Protein AF-A0A0C3D9N9-F1 (afdb_monomer)

Structure (mmCIF, N/CA/C/O backbone):
data_AF-A0A0C3D9N9-F1
#
_entry.id   AF-A0A0C3D9N9-F1
#
loop_
_atom_site.group_PDB
_atom_site.id
_atom_site.type_symbol
_atom_site.label_atom_id
_atom_site.label_alt_id
_atom_site.label_comp_id
_atom_site.label_asym_id
_atom_site.label_entity_id
_atom_site.label_seq_id
_atom_site.pdbx_PDB_ins_code
_atom_site.Cartn_x
_atom_site.Cartn_y
_atom_site.Cartn_z
_atom_site.occupancy
_atom_site.B_iso_or_equiv
_atom_site.auth_seq_id
_atom_site.auth_comp_id
_atom_site.auth_asym_id
_atom_site.auth_atom_id
_atom_site.pdbx_PDB_model_num
ATOM 1 N N . MET A 1 1 ? -5.464 12.592 7.249 1.00 86.88 1 MET A N 1
ATOM 2 C CA . MET A 1 1 ? -6.169 11.288 7.186 1.00 86.88 1 MET A CA 1
ATOM 3 C C . MET A 1 1 ? -7.001 11.043 8.445 1.00 86.88 1 MET A C 1
ATOM 5 O O . MET A 1 1 ? -8.216 10.942 8.330 1.00 86.88 1 MET A O 1
ATOM 9 N N . THR A 1 2 ? -6.398 11.026 9.637 1.00 89.62 2 THR A N 1
ATOM 10 C CA . THR A 1 2 ? -7.055 10.625 10.900 1.00 89.62 2 THR A CA 1
ATOM 11 C C . THR A 1 2 ? -8.221 11.537 11.304 1.00 89.62 2 THR A C 1
ATOM 13 O O . THR A 1 2 ? -9.228 11.075 11.834 1.00 89.62 2 THR A O 1
ATOM 16 N N . GLU A 1 3 ? -8.160 12.822 10.942 1.00 90.62 3 GLU A N 1
ATOM 17 C CA . GLU A 1 3 ? -9.276 13.766 11.096 1.00 90.62 3 GLU A CA 1
ATOM 18 C C . GLU A 1 3 ? -10.514 13.356 10.273 1.00 90.62 3 GLU A C 1
ATOM 20 O O . GLU A 1 3 ? -11.646 13.427 10.749 1.00 90.62 3 GLU A O 1
ATOM 25 N N . ALA A 1 4 ? -10.314 12.869 9.043 1.00 92.56 4 ALA A N 1
ATOM 26 C CA . ALA A 1 4 ? -11.409 12.384 8.205 1.00 92.56 4 ALA A CA 1
ATOM 27 C C . ALA A 1 4 ? -12.050 11.125 8.804 1.00 92.56 4 ALA A C 1
ATOM 29 O O . ALA A 1 4 ? -13.266 10.957 8.706 1.00 92.56 4 ALA A O 1
ATOM 30 N N . PHE A 1 5 ? -11.256 10.278 9.469 1.00 92.88 5 PHE A N 1
ATOM 31 C CA . PHE A 1 5 ? -11.770 9.110 10.181 1.00 92.88 5 PHE A CA 1
ATOM 32 C C . PHE A 1 5 ? -12.644 9.523 11.364 1.00 92.88 5 PHE A C 1
ATOM 34 O O . PHE A 1 5 ? -13.745 8.998 11.516 1.00 92.88 5 PHE A O 1
ATOM 41 N N . GLY A 1 6 ? -12.210 10.523 12.138 1.00 92.25 6 GLY A N 1
ATOM 42 C CA . GLY A 1 6 ? -13.018 11.118 13.203 1.00 92.25 6 GLY A CA 1
ATOM 43 C C . GLY A 1 6 ? -14.348 11.678 12.688 1.00 92.25 6 GLY A C 1
ATOM 44 O O . GLY A 1 6 ? -15.401 11.360 13.237 1.00 92.25 6 GLY A O 1
ATOM 45 N N . LYS A 1 7 ? -14.329 12.430 11.578 1.00 94.81 7 LYS A N 1
ATOM 46 C CA . LYS A 1 7 ? -15.549 12.989 10.960 1.00 94.81 7 LYS A CA 1
ATOM 47 C C . LYS A 1 7 ? -16.525 11.913 10.474 1.00 94.81 7 LYS A C 1
ATOM 49 O O . LYS A 1 7 ? -17.733 12.091 10.579 1.00 94.81 7 LYS A O 1
ATOM 54 N N . ARG A 1 8 ? -16.013 10.816 9.910 1.00 94.44 8 ARG A N 1
ATOM 55 C CA . ARG A 1 8 ? -16.827 9.746 9.303 1.00 94.44 8 ARG A CA 1
ATOM 56 C C . ARG A 1 8 ? -17.320 8.716 10.320 1.00 94.44 8 ARG A C 1
ATOM 58 O O . ARG A 1 8 ? -18.463 8.281 10.222 1.00 94.44 8 ARG A O 1
ATOM 65 N N . TRP A 1 9 ? -16.472 8.316 11.267 1.00 94.38 9 TRP A N 1
ATOM 66 C CA . TRP A 1 9 ? -16.706 7.172 12.157 1.00 94.38 9 TRP A CA 1
ATOM 67 C C . TRP A 1 9 ? -16.591 7.503 13.645 1.00 94.38 9 TRP A C 1
ATOM 69 O O . TRP A 1 9 ? -16.675 6.590 14.460 1.00 94.38 9 TRP A O 1
ATOM 79 N N . GLY A 1 10 ? -16.457 8.774 14.035 1.00 91.88 10 GLY A N 1
ATOM 80 C CA . GLY A 1 10 ? -16.343 9.168 15.445 1.00 91.88 10 GLY A CA 1
ATOM 81 C C . GLY A 1 10 ? -17.498 8.689 16.335 1.00 91.88 10 GLY A C 1
ATOM 82 O O . GLY A 1 10 ? -17.289 8.426 17.512 1.00 91.88 10 GLY A O 1
ATOM 83 N N . ASN A 1 11 ? -18.692 8.497 15.761 1.00 93.94 11 ASN A N 1
ATOM 84 C CA . ASN A 1 11 ? -19.871 7.985 16.471 1.00 93.94 11 ASN A CA 1
ATOM 85 C C . ASN A 1 11 ? -19.983 6.447 16.46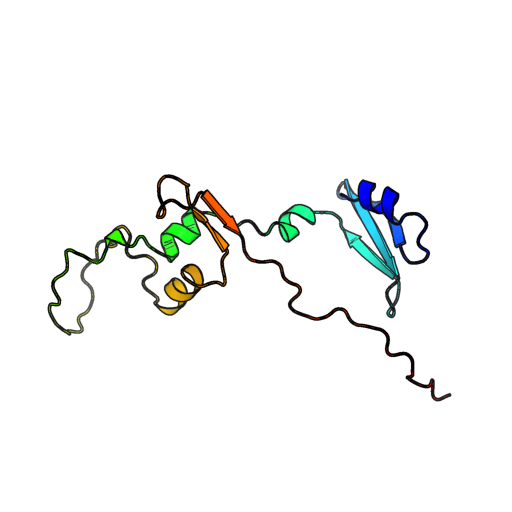2 1.00 93.94 11 ASN A C 1
ATOM 87 O O . ASN A 1 11 ? -20.939 5.895 17.007 1.00 93.94 11 ASN A O 1
ATOM 91 N N . HIS A 1 12 ? -19.062 5.733 15.811 1.00 95.12 12 HIS A N 1
ATOM 92 C CA . HIS A 1 12 ? -19.136 4.282 15.688 1.00 95.12 12 HIS A CA 1
ATOM 93 C C . HIS A 1 12 ? -18.589 3.603 16.950 1.00 95.12 12 HIS A C 1
ATOM 95 O O . HIS A 1 12 ? -17.449 3.825 17.339 1.00 95.12 12 HIS A O 1
ATOM 101 N N . SER A 1 13 ? -19.364 2.700 17.559 1.00 92.94 13 SER A N 1
ATOM 102 C CA . SER A 1 13 ? -19.010 2.034 18.830 1.00 92.94 13 SER A CA 1
ATOM 103 C C . SER A 1 13 ? -17.696 1.245 18.796 1.00 92.94 13 SER A C 1
ATOM 105 O O . SER A 1 13 ? -17.087 0.988 19.834 1.00 92.94 13 SER A O 1
ATOM 107 N N . SER A 1 14 ? -17.262 0.841 17.601 1.00 92.56 14 SER A N 1
ATOM 108 C CA . SER A 1 14 ? -16.026 0.078 17.394 1.00 92.56 14 SER A CA 1
ATOM 109 C C . SER A 1 14 ? -14.838 0.937 16.963 1.00 92.56 14 SER A C 1
ATOM 111 O O . SER A 1 14 ? -13.790 0.375 16.669 1.00 92.56 14 SER A O 1
ATOM 113 N N . PHE A 1 15 ? -14.987 2.260 16.881 1.00 95.12 15 PHE A N 1
ATOM 114 C CA . PHE A 1 15 ? -13.918 3.172 16.485 1.00 95.12 15 PHE A CA 1
ATOM 115 C C . PHE A 1 15 ? -13.701 4.230 17.562 1.00 95.12 15 PHE A C 1
ATOM 117 O O . PHE A 1 15 ? -14.655 4.805 18.084 1.00 95.12 15 PHE A O 1
ATOM 124 N N . LYS A 1 16 ? -12.439 4.510 17.883 1.00 94.56 16 LYS A N 1
ATOM 125 C CA . LYS A 1 16 ? -12.061 5.626 18.750 1.00 94.56 16 LYS A CA 1
ATOM 126 C C . LYS A 1 16 ? -10.835 6.317 18.179 1.00 94.56 16 LYS A C 1
ATOM 128 O O . LYS A 1 16 ? -9.862 5.656 17.827 1.00 94.56 16 LYS A O 1
ATOM 133 N N . LEU A 1 17 ? -10.865 7.643 18.117 1.00 93.00 17 LEU A N 1
ATOM 134 C CA . LEU A 1 17 ? -9.676 8.423 17.798 1.00 93.00 17 LEU A CA 1
ATOM 135 C C . LEU A 1 17 ? -8.800 8.515 19.055 1.00 93.00 17 LEU A C 1
ATOM 137 O O . LEU A 1 17 ? -9.301 8.847 20.129 1.00 93.00 17 LEU A O 1
ATOM 141 N N . GLY A 1 18 ? -7.528 8.151 18.930 1.00 87.25 18 GLY A N 1
ATOM 142 C CA . GLY A 1 18 ? -6.556 8.186 20.016 1.00 87.25 18 GLY A CA 1
ATOM 143 C C . GLY A 1 18 ? -5.888 9.552 20.150 1.00 87.25 18 GLY A C 1
ATOM 144 O O . GLY A 1 18 ? -6.032 10.430 19.298 1.00 87.25 18 GLY A O 1
ATOM 145 N N . ALA A 1 19 ? -5.150 9.724 21.246 1.00 84.81 19 ALA A N 1
ATOM 146 C CA . ALA A 1 19 ? -4.291 10.884 21.435 1.00 84.81 19 ALA A CA 1
ATOM 147 C C . ALA A 1 19 ? -3.025 10.777 20.568 1.00 84.81 19 ALA A C 1
ATOM 149 O O . ALA A 1 19 ? -2.696 9.714 20.027 1.00 84.81 19 ALA A O 1
ATOM 150 N N . MET A 1 20 ? -2.329 11.905 20.449 1.00 85.81 20 MET A N 1
ATOM 151 C CA . MET A 1 20 ? -0.992 11.963 19.874 1.00 85.81 20 MET A CA 1
ATOM 152 C C . MET A 1 20 ? -0.029 11.188 20.780 1.00 85.81 20 MET A C 1
ATOM 154 O O . MET A 1 20 ? -0.070 11.353 22.002 1.00 85.81 20 MET A O 1
ATOM 158 N N . ASP A 1 21 ? 0.779 10.310 20.201 1.00 82.94 21 ASP A N 1
ATOM 159 C CA . ASP A 1 21 ? 1.754 9.525 20.951 1.00 82.94 21 ASP A CA 1
ATOM 160 C C . ASP A 1 21 ? 3.059 10.308 21.207 1.00 82.94 21 ASP A C 1
ATOM 162 O O . ASP A 1 21 ? 3.184 11.486 20.867 1.00 82.94 21 ASP A O 1
ATOM 166 N N . GLN A 1 22 ? 4.049 9.649 21.818 1.00 80.75 22 GLN A N 1
ATOM 167 C CA . GLN A 1 22 ? 5.354 10.254 22.122 1.00 80.75 22 GLN A CA 1
ATOM 168 C C . GLN A 1 22 ? 6.158 10.627 20.864 1.00 80.75 22 GLN A C 1
ATOM 170 O O . GLN A 1 22 ? 7.074 11.440 20.956 1.00 80.75 22 GLN A O 1
ATOM 175 N N . SER A 1 23 ? 5.819 10.051 19.706 1.00 81.19 23 SER A N 1
ATOM 176 C CA . SER A 1 23 ? 6.458 10.336 18.418 1.00 81.19 23 SER A CA 1
ATOM 177 C C . SER A 1 23 ? 5.781 11.477 17.650 1.00 81.19 23 SER A C 1
ATOM 179 O O . SER A 1 23 ? 6.305 11.947 16.642 1.00 81.19 23 SER A O 1
ATOM 181 N N . GLY A 1 24 ? 4.651 11.979 18.155 1.00 85.38 24 GLY A N 1
ATOM 182 C CA . GLY A 1 24 ? 3.906 13.067 17.535 1.00 85.38 24 GLY A CA 1
ATOM 183 C C . GLY A 1 24 ? 2.930 12.605 16.452 1.00 85.38 24 GLY A C 1
ATOM 184 O O . GLY A 1 24 ? 2.415 13.437 15.704 1.00 85.38 24 GLY A O 1
ATOM 185 N N . PHE A 1 25 ? 2.629 11.310 16.365 1.00 87.31 25 PHE A N 1
ATOM 186 C CA . PHE A 1 25 ? 1.624 10.803 15.437 1.00 87.31 25 PHE A CA 1
ATOM 187 C C . PHE A 1 25 ? 0.309 10.510 16.154 1.00 87.31 25 PHE A C 1
ATOM 189 O O . PHE A 1 25 ? 0.259 10.094 17.312 1.00 87.31 25 PHE A O 1
ATOM 196 N N . VAL A 1 26 ? -0.798 10.747 15.451 1.00 91.75 26 VAL A N 1
ATOM 197 C CA . VAL A 1 26 ? -2.136 10.469 15.977 1.00 91.75 26 VAL A CA 1
ATOM 198 C C . VAL A 1 26 ? -2.403 8.973 15.868 1.00 91.75 26 VAL A C 1
ATOM 200 O O . VAL A 1 26 ? -2.257 8.372 14.807 1.00 91.75 26 VAL A O 1
ATOM 203 N N . THR A 1 27 ? -2.844 8.355 16.955 1.00 92.88 27 THR A N 1
ATOM 204 C CA . THR A 1 27 ? -3.266 6.951 16.928 1.00 92.88 27 THR A CA 1
ATOM 205 C C . THR A 1 27 ? -4.776 6.839 16.742 1.00 92.88 27 THR A C 1
ATOM 207 O O . THR A 1 27 ? -5.532 7.780 16.992 1.00 92.88 27 THR A O 1
ATOM 210 N N . PHE A 1 28 ? -5.258 5.686 16.293 1.00 93.81 28 PHE A N 1
ATOM 211 C CA . PHE A 1 28 ? -6.685 5.366 16.330 1.00 93.81 28 PHE A CA 1
ATOM 212 C C . PHE A 1 28 ? -6.883 3.912 16.733 1.00 93.81 28 PHE A C 1
ATOM 214 O O . PHE A 1 28 ? -6.055 3.052 16.451 1.00 93.81 28 PHE A O 1
ATOM 221 N N . MET A 1 29 ? -7.988 3.633 17.408 1.00 94.81 29 MET A N 1
ATOM 222 C CA . MET A 1 29 ? -8.312 2.313 17.920 1.00 94.81 29 MET A CA 1
ATOM 223 C C . MET A 1 29 ? -9.517 1.745 17.184 1.00 94.81 29 MET A C 1
ATOM 225 O O . MET A 1 29 ? -10.530 2.428 16.998 1.00 94.81 29 MET A O 1
ATOM 229 N N . VAL A 1 30 ? -9.413 0.472 16.814 1.00 94.56 30 VAL A N 1
ATOM 230 C CA . VAL A 1 30 ? -10.515 -0.305 16.251 1.00 94.56 30 VAL A CA 1
ATOM 231 C C . VAL A 1 30 ? -10.779 -1.507 17.149 1.00 94.56 30 VAL A C 1
ATOM 233 O O . VAL A 1 30 ? -9.868 -2.252 17.505 1.00 94.56 30 VAL A O 1
ATOM 236 N N . ASN A 1 31 ? -12.040 -1.704 17.522 1.00 93.06 31 ASN A N 1
ATOM 237 C CA . ASN A 1 31 ? -12.472 -2.895 18.244 1.00 93.06 31 ASN A CA 1
ATOM 238 C C . ASN A 1 31 ? -12.683 -4.035 17.247 1.00 93.06 31 ASN A C 1
ATOM 240 O O . ASN A 1 31 ? -13.687 -4.070 16.532 1.00 93.06 31 ASN A O 1
ATOM 244 N N . HIS A 1 32 ? -11.742 -4.975 17.213 1.00 90.00 32 HIS A N 1
ATOM 245 C CA . HIS A 1 32 ? -11.872 -6.213 16.453 1.00 90.00 32 HIS A CA 1
ATOM 246 C C . HIS A 1 32 ? -12.575 -7.286 17.287 1.00 90.00 32 HIS A C 1
ATOM 248 O O . HIS A 1 32 ? -12.793 -7.138 18.490 1.00 90.00 32 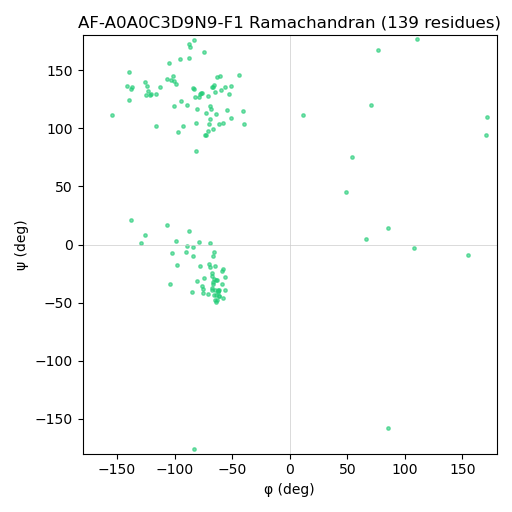HIS A O 1
ATOM 254 N N . PHE A 1 33 ? -12.890 -8.421 16.658 1.00 85.25 33 PHE A N 1
ATOM 255 C CA . PHE A 1 33 ? -13.432 -9.579 17.376 1.00 85.25 33 PHE A CA 1
ATOM 256 C C . PHE A 1 33 ? -12.478 -10.083 18.474 1.00 85.25 33 PHE A C 1
ATOM 258 O O . PHE A 1 33 ? -12.935 -10.533 19.519 1.00 85.25 33 PHE A O 1
ATOM 265 N N . ASN A 1 34 ? -11.165 -9.986 18.234 1.00 88.62 34 ASN A N 1
ATOM 266 C CA . ASN A 1 34 ? -10.108 -10.415 19.151 1.00 88.62 34 ASN A CA 1
ATOM 267 C C . ASN A 1 34 ? -9.709 -9.317 20.154 1.00 88.62 34 ASN A C 1
ATOM 269 O O . ASN A 1 34 ? -8.688 -9.433 20.824 1.00 88.62 34 ASN A O 1
ATOM 273 N N . GLY A 1 35 ? -10.491 -8.238 20.234 1.00 89.94 35 GLY A N 1
ATOM 274 C CA . GLY A 1 35 ? -10.246 -7.112 21.126 1.00 89.94 35 GLY A CA 1
ATOM 275 C C . GLY A 1 35 ? -9.833 -5.819 20.413 1.00 89.94 35 GLY A C 1
ATOM 276 O O . GLY A 1 35 ? -9.721 -5.776 19.183 1.00 89.94 35 GLY A O 1
ATOM 277 N N . PRO A 1 36 ? -9.661 -4.737 21.189 1.00 93.31 36 PRO A N 1
ATOM 278 C CA . PRO A 1 36 ? -9.206 -3.450 20.683 1.00 93.31 36 PRO A CA 1
ATOM 279 C C . PRO A 1 36 ? -7.760 -3.526 20.193 1.00 93.31 36 PRO A C 1
ATOM 281 O O . PRO A 1 36 ? -6.892 -4.055 20.884 1.00 93.31 36 PRO A O 1
ATOM 284 N N . VAL A 1 37 ? -7.497 -2.943 19.026 1.00 93.75 37 VAL A N 1
ATOM 285 C CA . VAL A 1 37 ? -6.144 -2.746 18.494 1.00 93.75 37 VAL A CA 1
ATOM 286 C C . VAL A 1 37 ? -5.940 -1.261 18.232 1.00 93.75 37 VAL A C 1
ATOM 288 O O . VAL A 1 37 ? -6.793 -0.609 17.625 1.00 93.75 37 VAL A O 1
ATOM 291 N N . THR A 1 38 ? -4.812 -0.734 18.704 1.00 92.94 38 THR A N 1
ATOM 292 C CA . THR A 1 38 ? -4.378 0.640 18.444 1.00 92.94 38 THR A CA 1
ATOM 293 C C . THR A 1 38 ? -3.441 0.649 17.246 1.00 92.94 38 THR A C 1
ATOM 295 O O . THR A 1 38 ? -2.418 -0.032 17.247 1.00 92.94 38 THR A O 1
ATOM 298 N N . TYR A 1 39 ? -3.793 1.436 16.239 1.00 92.00 39 TYR A N 1
ATOM 299 C CA . TYR A 1 39 ? -3.008 1.656 15.037 1.00 92.00 39 TYR A CA 1
ATOM 300 C C . TYR A 1 39 ? -2.313 3.010 15.101 1.00 92.00 39 TYR A C 1
ATOM 302 O O . TYR A 1 39 ? -2.892 4.008 15.545 1.00 92.00 39 TYR A O 1
ATOM 310 N N . LEU A 1 40 ? -1.083 3.036 14.602 1.00 91.56 40 LEU A N 1
ATOM 311 C CA . LEU A 1 40 ? -0.334 4.256 14.350 1.00 91.56 40 LEU A CA 1
ATOM 312 C C . LEU A 1 40 ? -0.742 4.812 12.981 1.00 91.56 40 LEU A C 1
ATOM 314 O O . LEU A 1 40 ? -0.856 4.052 12.019 1.00 91.56 40 LEU A O 1
ATOM 318 N N . SER A 1 41 ? -0.989 6.121 12.876 1.00 91.06 41 SER A N 1
ATOM 319 C CA . SER A 1 41 ? -1.283 6.740 11.573 1.00 91.06 41 SER A CA 1
ATOM 320 C C . SER A 1 41 ? -0.031 7.105 10.772 1.00 91.06 41 SER A C 1
ATOM 322 O O . SER A 1 41 ? -0.160 7.657 9.680 1.00 91.06 41 SER A O 1
ATOM 324 N N . GLU A 1 42 ? 1.158 6.873 11.326 1.00 92.31 42 GLU A N 1
ATOM 325 C CA . GLU A 1 42 ? 2.439 7.134 10.671 1.00 92.31 42 GLU A CA 1
ATOM 326 C C . GLU A 1 42 ? 2.553 6.325 9.378 1.00 92.31 42 GLU A C 1
ATOM 328 O O . GLU A 1 42 ? 2.227 5.138 9.344 1.00 92.31 42 GLU A O 1
ATOM 333 N N . GLY A 1 43 ? 2.980 6.977 8.296 1.00 89.25 43 GLY A N 1
ATOM 334 C CA . GLY A 1 43 ? 3.225 6.305 7.023 1.00 89.25 43 GLY A CA 1
ATOM 335 C C . GLY A 1 43 ? 1.973 5.729 6.348 1.00 89.25 43 GLY A C 1
ATOM 336 O O . GLY A 1 43 ? 2.093 5.039 5.340 1.00 89.25 43 GLY A O 1
ATOM 337 N N . PHE A 1 44 ? 0.764 5.939 6.886 1.00 89.81 44 PHE A N 1
ATOM 338 C CA . PHE A 1 44 ? -0.420 5.214 6.415 1.00 89.81 44 PHE A CA 1
ATOM 339 C C . PHE A 1 44 ? -0.773 5.565 4.965 1.00 89.81 44 PHE A C 1
ATOM 341 O O . PHE A 1 44 ? -1.184 4.697 4.196 1.00 89.81 44 PHE A O 1
ATOM 348 N N . LEU A 1 45 ? -0.636 6.839 4.583 1.00 89.56 45 LEU A N 1
ATOM 349 C CA . LEU A 1 45 ? -0.915 7.269 3.212 1.00 89.56 45 LEU A CA 1
ATOM 350 C C . LEU A 1 45 ? 0.206 6.842 2.270 1.00 89.56 45 LEU A C 1
ATOM 352 O O . LEU A 1 45 ? -0.072 6.419 1.155 1.00 89.56 45 LEU A O 1
ATOM 356 N N . GLU A 1 46 ? 1.445 6.906 2.735 1.00 89.75 46 GLU A N 1
ATOM 357 C CA . GLU A 1 46 ? 2.650 6.544 2.002 1.00 89.75 46 GLU A CA 1
ATOM 358 C C . GLU A 1 46 ? 2.650 5.046 1.671 1.00 89.75 46 GLU A C 1
ATOM 360 O O . GLU A 1 46 ? 2.782 4.676 0.506 1.00 89.75 46 GLU A O 1
ATOM 365 N N . CYS A 1 47 ? 2.385 4.189 2.660 1.00 88.38 47 CYS A N 1
ATOM 366 C CA . CYS A 1 47 ? 2.262 2.743 2.472 1.00 88.38 47 CYS A CA 1
ATOM 367 C C . CYS A 1 47 ? 1.045 2.367 1.620 1.00 88.38 47 CYS A C 1
ATOM 369 O O . CYS A 1 47 ? 1.089 1.385 0.888 1.00 88.38 47 CYS A O 1
ATOM 371 N N . ASN A 1 48 ? -0.051 3.129 1.699 1.00 87.19 48 ASN A N 1
ATOM 372 C CA . ASN A 1 48 ? -1.213 2.898 0.840 1.00 87.19 48 ASN A CA 1
ATOM 373 C C . ASN A 1 48 ? -0.972 3.363 -0.607 1.00 87.19 48 ASN A C 1
ATOM 375 O O . ASN A 1 48 ? -1.586 2.834 -1.533 1.00 87.19 48 ASN A O 1
ATOM 379 N N . LEU A 1 49 ? -0.115 4.368 -0.803 1.00 87.62 49 LEU A N 1
ATOM 380 C CA . LEU A 1 49 ? 0.317 4.804 -2.123 1.00 87.62 49 LEU A CA 1
ATOM 381 C C . LEU A 1 49 ? 1.340 3.834 -2.725 1.00 87.62 49 LEU A C 1
ATOM 383 O O . LEU A 1 49 ? 1.265 3.628 -3.923 1.00 87.62 49 LEU A O 1
ATOM 387 N N . ASP A 1 50 ? 2.236 3.218 -1.947 1.00 87.25 50 ASP A N 1
ATOM 388 C CA . ASP A 1 50 ? 3.192 2.182 -2.406 1.00 87.25 50 ASP A CA 1
ATOM 389 C C . ASP A 1 50 ? 3.952 2.585 -3.691 1.00 87.25 50 ASP A C 1
ATOM 391 O O . ASP A 1 50 ? 4.034 1.860 -4.690 1.00 87.25 50 ASP A O 1
ATOM 395 N N . VAL A 1 51 ? 4.431 3.835 -3.687 1.00 89.50 51 VAL A N 1
ATOM 396 C CA . VAL A 1 51 ? 5.191 4.435 -4.789 1.00 89.50 51 VAL A CA 1
ATOM 397 C C . VAL A 1 51 ? 6.615 3.898 -4.760 1.00 89.50 51 VAL A C 1
ATOM 399 O O . VAL A 1 51 ? 7.291 3.946 -3.733 1.00 89.50 51 VAL A O 1
ATOM 402 N N . LEU A 1 52 ? 7.090 3.439 -5.914 1.00 88.62 52 LEU A N 1
ATOM 403 C CA . LEU A 1 52 ? 8.446 2.925 -6.082 1.00 88.62 52 LEU A CA 1
ATOM 404 C C . LEU A 1 52 ? 9.323 3.936 -6.820 1.00 88.62 52 LEU A C 1
ATOM 406 O O . LEU A 1 52 ? 8.845 4.760 -7.601 1.00 88.62 52 LEU A O 1
ATOM 410 N N . ASN A 1 53 ? 10.636 3.840 -6.610 1.00 89.88 53 ASN A N 1
ATOM 411 C CA . ASN A 1 53 ? 11.591 4.654 -7.352 1.00 89.88 53 ASN A CA 1
ATOM 412 C C . ASN A 1 53 ? 11.667 4.190 -8.820 1.00 89.88 53 ASN A C 1
ATOM 414 O O . ASN A 1 53 ? 11.889 3.011 -9.113 1.00 89.88 53 ASN A O 1
ATOM 418 N N . LEU A 1 54 ? 11.495 5.150 -9.729 1.00 87.62 54 LEU A N 1
ATOM 419 C CA . LEU A 1 54 ? 11.489 4.954 -11.177 1.00 87.62 54 LEU A CA 1
ATOM 420 C C . LEU A 1 54 ? 12.813 4.405 -11.703 1.00 87.62 54 LEU A C 1
ATOM 422 O O . LEU A 1 54 ? 12.804 3.539 -12.576 1.00 87.62 54 LEU A O 1
ATOM 426 N N . ASP A 1 55 ? 13.931 4.881 -11.163 1.00 86.88 55 ASP A N 1
ATOM 427 C CA . ASP A 1 55 ? 15.261 4.586 -11.691 1.00 86.88 55 ASP A CA 1
ATOM 428 C C . ASP A 1 55 ? 15.602 3.109 -11.501 1.00 86.88 55 ASP A C 1
ATOM 430 O O . ASP A 1 55 ? 16.119 2.461 -12.410 1.00 86.88 55 ASP A O 1
ATOM 434 N N . PHE A 1 56 ? 15.222 2.533 -10.357 1.00 88.38 56 PHE A N 1
ATOM 435 C CA . PHE A 1 56 ? 15.415 1.105 -10.107 1.00 88.38 56 PHE A CA 1
ATOM 436 C C . PHE A 1 56 ? 14.547 0.243 -11.020 1.00 88.38 56 PHE A C 1
ATOM 438 O O . PHE A 1 56 ? 15.002 -0.792 -11.503 1.00 88.38 56 PHE A O 1
ATOM 445 N N . VAL A 1 57 ? 13.317 0.670 -11.308 1.00 88.25 57 VAL A N 1
ATOM 446 C CA . VAL A 1 57 ? 12.430 -0.071 -12.213 1.00 88.25 57 VAL A CA 1
ATOM 447 C C . VAL A 1 57 ? 12.924 0.028 -13.654 1.00 88.25 57 VAL A C 1
ATOM 449 O O . VAL A 1 57 ? 12.971 -0.989 -14.342 1.00 88.25 57 VAL A O 1
ATOM 452 N N . ALA A 1 58 ? 13.361 1.207 -14.099 1.00 85.69 58 ALA A N 1
ATOM 453 C CA . ALA A 1 58 ? 13.948 1.397 -15.423 1.00 85.69 58 ALA A CA 1
ATOM 454 C C . ALA A 1 58 ? 15.231 0.567 -15.597 1.00 85.69 58 ALA A C 1
ATOM 456 O O . ALA A 1 58 ? 15.381 -0.130 -16.602 1.00 85.69 58 ALA A O 1
ATOM 457 N N . LEU A 1 59 ? 16.108 0.571 -14.588 1.00 87.12 59 LEU A N 1
ATOM 458 C CA . LEU A 1 59 ? 17.350 -0.197 -14.585 1.00 87.12 59 LEU A CA 1
ATOM 459 C C . LEU A 1 59 ? 17.103 -1.709 -14.615 1.00 87.12 59 LEU A C 1
ATOM 461 O O . LEU A 1 59 ? 17.785 -2.425 -15.339 1.00 87.12 59 LEU A O 1
ATOM 465 N N . LEU A 1 60 ? 16.150 -2.217 -13.831 1.00 89.12 60 LEU A N 1
ATOM 466 C CA . LEU A 1 60 ? 15.910 -3.660 -13.729 1.00 89.12 60 LEU A CA 1
ATOM 467 C C . LEU A 1 60 ? 15.076 -4.201 -14.895 1.00 89.12 60 LEU A C 1
ATOM 469 O O . LEU A 1 60 ? 15.286 -5.344 -15.312 1.00 89.12 60 LEU A O 1
ATOM 473 N N . ARG A 1 61 ? 14.173 -3.388 -15.451 1.00 87.69 61 ARG A N 1
ATOM 474 C CA . ARG A 1 61 ? 13.364 -3.742 -16.625 1.00 87.69 61 ARG A CA 1
ATOM 475 C C . ARG A 1 61 ? 14.175 -3.680 -17.919 1.00 87.69 61 ARG A C 1
ATOM 477 O O . ARG A 1 61 ? 14.048 -4.566 -18.764 1.00 87.69 61 ARG A O 1
ATOM 484 N N . GLY A 1 62 ? 15.016 -2.657 -18.058 1.00 82.00 62 GLY A N 1
ATOM 485 C CA . GLY A 1 62 ? 15.646 -2.305 -19.327 1.00 82.00 62 GLY A CA 1
ATOM 486 C C . GLY A 1 62 ? 14.689 -1.583 -20.281 1.00 82.00 62 GLY A C 1
ATOM 487 O O . GLY A 1 62 ? 13.470 -1.534 -20.074 1.00 82.00 62 GLY A O 1
ATOM 488 N N . THR A 1 63 ? 15.257 -1.003 -21.333 1.00 73.06 63 THR A N 1
ATOM 489 C CA . THR A 1 63 ? 14.548 -0.336 -22.428 1.00 73.06 63 THR A CA 1
ATOM 490 C C . THR A 1 63 ? 14.598 -1.219 -23.677 1.00 73.06 63 THR A C 1
ATOM 492 O O . THR A 1 63 ? 15.589 -1.896 -23.953 1.00 73.06 63 THR A O 1
ATOM 495 N N . SER A 1 64 ? 13.510 -1.246 -24.449 1.00 59.91 64 SER A N 1
ATOM 496 C CA . SER A 1 64 ? 13.368 -2.125 -25.622 1.00 59.91 64 SER A CA 1
ATOM 497 C C . SER A 1 64 ? 14.334 -1.801 -26.772 1.00 59.91 64 SER A C 1
ATOM 499 O O . SER A 1 64 ? 14.423 -2.559 -27.731 1.00 59.91 64 SER A O 1
ATOM 501 N N . THR A 1 65 ? 15.104 -0.714 -26.688 1.00 52.16 65 THR A N 1
ATOM 502 C CA . THR A 1 65 ? 16.054 -0.285 -27.727 1.00 52.16 65 THR A CA 1
ATOM 503 C C . THR A 1 65 ? 17.239 -1.246 -27.910 1.00 52.16 65 THR A C 1
ATOM 505 O O . THR A 1 65 ? 17.964 -1.149 -28.895 1.00 52.16 65 THR A O 1
ATOM 508 N N . ALA A 1 66 ? 17.421 -2.223 -27.016 1.00 51.12 66 ALA A N 1
ATOM 509 C CA . ALA A 1 66 ? 18.498 -3.209 -27.103 1.00 51.12 66 ALA A CA 1
ATOM 510 C C . ALA A 1 66 ? 18.257 -4.364 -28.108 1.00 51.12 66 ALA A C 1
ATOM 512 O O . ALA A 1 66 ? 19.100 -5.255 -28.199 1.00 51.12 66 ALA A O 1
ATOM 513 N N . SER A 1 67 ? 17.144 -4.404 -28.859 1.00 45.28 67 SER A N 1
ATOM 514 C CA . SER A 1 67 ? 16.781 -5.585 -29.672 1.00 45.28 67 SER A CA 1
ATOM 515 C C . SER A 1 67 ? 16.951 -5.483 -31.196 1.00 45.28 67 SER A C 1
ATOM 517 O O . SER A 1 67 ? 16.389 -6.329 -31.888 1.00 45.28 67 SER A O 1
ATO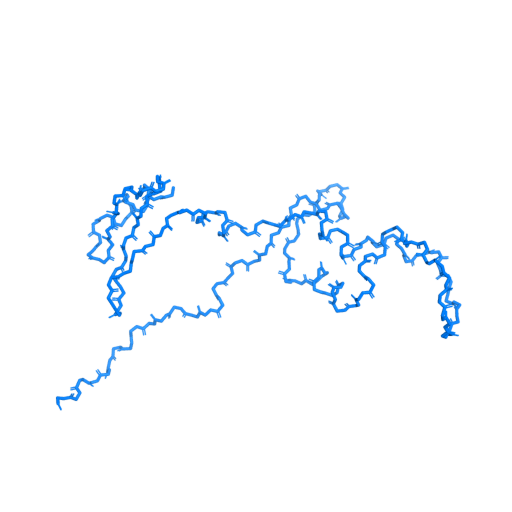M 519 N N . THR A 1 68 ? 17.705 -4.530 -31.767 1.00 42.09 68 THR A N 1
ATOM 520 C CA . THR A 1 68 ? 17.788 -4.450 -33.252 1.00 42.09 68 THR A CA 1
ATOM 521 C C . THR A 1 68 ? 19.151 -4.175 -33.891 1.00 42.09 68 THR A C 1
ATOM 523 O O . THR A 1 68 ? 19.198 -3.814 -35.063 1.00 42.09 68 THR A O 1
ATOM 526 N N . THR A 1 69 ? 20.272 -4.419 -33.205 1.00 39.38 69 THR A N 1
ATOM 527 C CA . THR A 1 69 ? 21.595 -4.457 -33.878 1.00 39.38 69 THR A CA 1
ATOM 528 C C . THR A 1 69 ? 22.448 -5.691 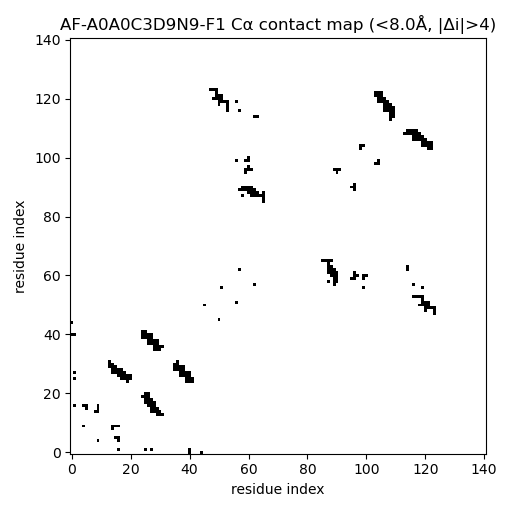-33.579 1.00 39.38 69 THR A C 1
ATOM 530 O O . THR A 1 69 ? 23.518 -5.834 -34.164 1.00 39.38 69 THR A O 1
ATOM 533 N N . ALA A 1 70 ? 21.970 -6.643 -32.774 1.00 41.25 70 ALA A N 1
ATOM 534 C CA . ALA A 1 70 ? 22.615 -7.947 -32.646 1.00 41.25 70 ALA A CA 1
ATOM 535 C C . ALA A 1 70 ? 21.922 -8.969 -33.559 1.00 41.25 70 ALA A C 1
ATOM 537 O O . ALA A 1 70 ? 20.900 -9.558 -33.208 1.00 41.25 70 ALA A O 1
ATOM 538 N N . SER A 1 71 ? 22.499 -9.175 -34.745 1.00 34.94 71 SER A N 1
ATOM 539 C CA . SER A 1 71 ? 22.322 -10.399 -35.531 1.00 34.94 71 SER A CA 1
ATOM 540 C C . SER A 1 71 ? 22.432 -11.642 -34.632 1.00 34.94 71 SER A C 1
ATOM 542 O O . SER A 1 71 ? 23.246 -11.644 -33.703 1.00 34.94 71 SER A O 1
ATOM 544 N N . PRO A 1 72 ? 21.679 -12.726 -34.900 1.00 45.72 72 PRO A N 1
ATOM 545 C CA . PRO A 1 72 ? 21.771 -13.948 -34.117 1.00 45.72 72 PRO A CA 1
ATOM 546 C C . PRO A 1 72 ? 23.091 -14.639 -34.468 1.00 45.72 72 PRO A C 1
ATOM 548 O O . PRO A 1 72 ? 23.182 -15.377 -35.445 1.00 45.72 72 PRO A O 1
ATOM 551 N N . SER A 1 73 ? 24.137 -14.376 -33.690 1.00 37.47 73 SER A N 1
ATOM 552 C CA . SER A 1 73 ? 25.409 -15.080 -33.797 1.00 37.47 73 SER A CA 1
ATOM 553 C C . SER A 1 73 ? 25.690 -15.846 -32.513 1.00 37.47 73 SER A C 1
ATOM 555 O O . SER A 1 73 ? 26.174 -15.291 -31.534 1.00 37.47 73 SER A O 1
ATOM 557 N N . ALA A 1 74 ? 25.437 -17.148 -32.630 1.00 34.72 74 ALA A N 1
ATOM 558 C CA . ALA A 1 74 ? 26.139 -18.250 -31.989 1.00 34.72 74 ALA A CA 1
ATOM 559 C C . ALA A 1 74 ? 25.969 -18.463 -30.474 1.00 34.72 74 ALA A C 1
ATOM 561 O O . ALA A 1 74 ? 26.376 -17.682 -29.621 1.00 34.72 74 ALA A O 1
ATOM 562 N N . ALA A 1 75 ? 25.458 -19.656 -30.170 1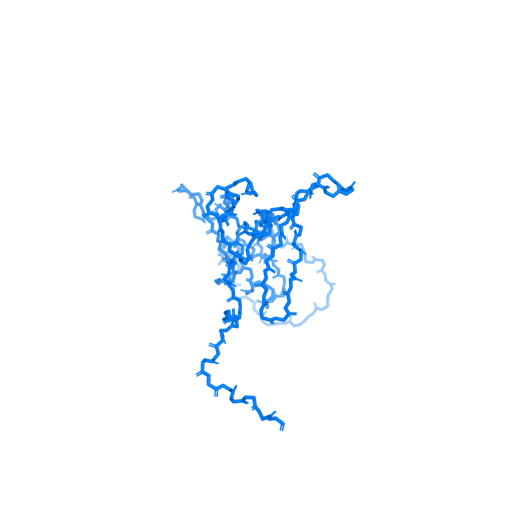.00 42.94 75 ALA A N 1
ATOM 563 C CA . ALA A 1 75 ? 25.714 -20.376 -28.937 1.00 42.94 75 ALA A CA 1
ATOM 564 C C . ALA A 1 75 ? 27.226 -20.478 -28.655 1.00 42.94 75 ALA A C 1
ATOM 566 O O . ALA A 1 75 ? 27.999 -20.823 -29.547 1.00 42.94 75 ALA A O 1
ATOM 567 N N . GLY A 1 76 ? 27.636 -20.258 -27.405 1.00 32.69 76 GLY A N 1
ATOM 568 C CA . GLY A 1 76 ? 29.010 -20.513 -26.979 1.00 32.69 76 GLY A CA 1
ATOM 569 C C . GLY A 1 76 ? 29.302 -20.003 -25.573 1.00 32.69 76 GLY A C 1
ATOM 570 O O . GLY A 1 76 ? 29.359 -18.803 -25.343 1.00 32.69 76 GLY A O 1
ATOM 571 N N . ALA A 1 77 ? 29.479 -20.929 -24.633 1.00 45.25 77 ALA A N 1
ATOM 572 C CA . ALA A 1 77 ? 29.977 -20.677 -23.286 1.00 45.25 77 ALA A CA 1
ATOM 573 C C . ALA A 1 77 ? 31.395 -20.072 -23.303 1.00 45.25 77 ALA A C 1
ATOM 575 O O . ALA A 1 77 ? 32.218 -20.473 -24.122 1.00 45.25 77 ALA A O 1
ATOM 576 N N . GLY A 1 78 ? 31.717 -19.179 -22.360 1.00 33.56 78 GLY A N 1
ATOM 577 C CA . GLY A 1 78 ? 33.087 -18.679 -22.220 1.00 33.56 78 GLY A CA 1
ATOM 578 C C . GLY A 1 78 ? 33.256 -17.504 -21.260 1.00 33.56 78 GLY A C 1
ATOM 579 O O . GLY A 1 78 ? 33.071 -16.357 -21.634 1.00 33.56 78 GLY A O 1
ATOM 580 N N . LEU A 1 79 ? 33.600 -17.839 -20.017 1.00 37.53 79 LEU A N 1
ATOM 581 C CA . LEU A 1 79 ? 34.516 -17.152 -19.099 1.00 37.53 79 LEU A CA 1
ATOM 582 C C . LEU A 1 79 ? 34.996 -15.723 -19.463 1.00 37.53 79 LEU A C 1
ATOM 584 O O . LEU A 1 79 ? 35.863 -15.549 -20.309 1.00 37.53 79 LEU A O 1
ATOM 588 N N . GLY A 1 80 ? 34.538 -14.740 -18.678 1.00 48.44 80 GLY A N 1
ATOM 589 C CA . GLY A 1 80 ? 35.338 -13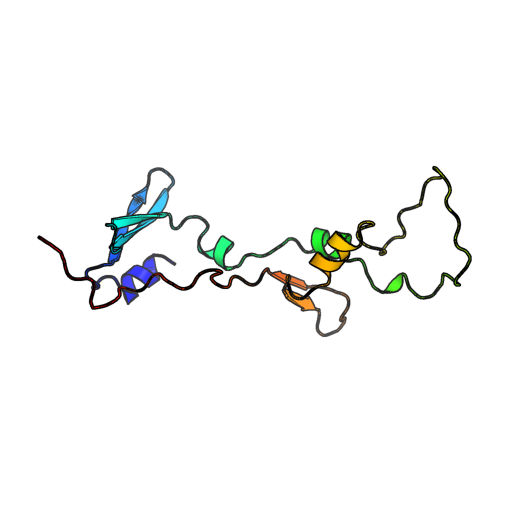.596 -18.219 1.00 48.44 80 GLY A CA 1
ATOM 590 C C . GLY A 1 80 ? 36.057 -12.748 -19.270 1.00 48.44 80 GLY A C 1
ATOM 591 O O . GLY A 1 80 ? 37.281 -12.747 -19.319 1.00 48.44 80 GLY A O 1
ATOM 592 N N . THR A 1 81 ? 35.318 -11.908 -19.985 1.00 36.81 81 THR A N 1
ATOM 593 C CA . THR A 1 81 ? 35.844 -10.676 -20.597 1.00 36.81 81 THR A CA 1
ATOM 594 C C . THR A 1 81 ? 34.786 -9.602 -20.419 1.00 36.81 81 THR A C 1
ATOM 596 O O . THR A 1 81 ? 33.634 -9.845 -20.766 1.00 36.81 81 THR A O 1
ATOM 599 N N . GLY A 1 82 ? 35.164 -8.477 -19.802 1.00 45.19 82 GLY A N 1
ATOM 600 C CA . GLY A 1 82 ? 34.276 -7.404 -19.350 1.00 45.19 82 GLY A CA 1
ATOM 601 C C . GLY A 1 82 ? 33.146 -7.115 -20.331 1.00 45.19 82 GLY A C 1
ATOM 602 O O . GLY A 1 82 ? 33.357 -6.518 -21.378 1.00 45.19 82 GLY A O 1
ATOM 603 N N . THR A 1 83 ? 31.949 -7.584 -19.991 1.00 45.41 83 THR A N 1
ATOM 604 C CA . THR A 1 83 ? 30.725 -7.243 -20.699 1.00 45.41 83 THR A CA 1
ATOM 605 C C . THR A 1 83 ? 30.396 -5.819 -20.309 1.00 45.41 83 THR A C 1
ATOM 607 O O . THR A 1 83 ? 29.797 -5.604 -19.251 1.00 45.41 83 THR A O 1
ATOM 610 N N . ASP A 1 84 ? 30.838 -4.866 -21.129 1.00 45.69 84 ASP A N 1
ATOM 611 C CA . ASP A 1 84 ? 30.295 -3.515 -21.137 1.00 45.69 84 ASP A CA 1
ATOM 612 C C . ASP A 1 84 ? 28.785 -3.651 -20.991 1.00 45.69 84 ASP A C 1
ATOM 614 O O . ASP A 1 84 ? 28.126 -4.321 -21.793 1.00 45.69 84 ASP A O 1
ATOM 618 N N . ALA A 1 85 ? 28.272 -3.155 -19.865 1.00 55.81 85 ALA A N 1
ATOM 619 C CA . ALA A 1 85 ? 26.865 -3.214 -19.543 1.00 55.81 85 ALA A CA 1
ATOM 620 C C . ALA A 1 85 ? 26.125 -2.666 -20.759 1.00 55.81 85 ALA A C 1
ATOM 622 O O . ALA A 1 85 ? 26.254 -1.482 -21.057 1.00 55.81 85 ALA A O 1
ATOM 623 N N . ILE A 1 86 ? 25.429 -3.535 -21.498 1.00 56.66 86 ILE A N 1
ATOM 624 C CA . ILE A 1 86 ? 24.637 -3.115 -22.649 1.00 56.66 86 ILE A CA 1
ATOM 625 C C . ILE A 1 86 ? 23.647 -2.101 -22.086 1.00 56.66 86 ILE A C 1
ATOM 627 O O . ILE A 1 86 ? 22.733 -2.461 -21.339 1.00 56.66 86 ILE A O 1
ATOM 631 N N . GLU A 1 87 ? 23.914 -0.828 -22.360 1.00 57.97 87 GLU A N 1
ATOM 632 C CA . GLU A 1 87 ? 23.216 0.312 -21.792 1.00 57.97 87 GLU A CA 1
ATOM 633 C C . GLU A 1 87 ? 21.749 0.201 -22.228 1.00 57.97 87 GLU A C 1
ATOM 635 O O . GLU A 1 87 ? 21.413 0.360 -23.398 1.00 57.97 87 GLU A O 1
ATOM 640 N N . GLY A 1 88 ? 20.880 -0.220 -21.303 1.00 64.81 88 GLY A N 1
ATOM 641 C CA . GLY A 1 88 ? 19.461 -0.479 -21.573 1.00 64.81 88 GLY A CA 1
ATOM 642 C C . GLY A 1 88 ? 19.016 -1.949 -21.595 1.00 64.81 88 GLY A C 1
ATOM 643 O O . GLY A 1 88 ? 17.815 -2.193 -21.677 1.00 64.81 88 GLY A O 1
ATOM 644 N N . ALA A 1 89 ? 19.896 -2.947 -21.444 1.00 73.12 89 ALA A N 1
ATOM 645 C CA . ALA A 1 89 ? 19.482 -4.363 -21.458 1.00 73.12 89 ALA A CA 1
ATOM 646 C C . ALA A 1 89 ? 18.644 -4.799 -20.236 1.00 73.12 89 ALA A C 1
ATOM 648 O O . ALA A 1 89 ? 17.911 -5.794 -20.314 1.00 73.12 89 ALA A O 1
ATOM 649 N N . GLY A 1 90 ? 18.696 -4.048 -19.135 1.00 86.06 90 GLY A N 1
ATOM 650 C CA . GLY A 1 90 ? 17.985 -4.364 -17.898 1.00 86.06 90 GLY A CA 1
ATOM 651 C C . GLY A 1 90 ? 18.751 -5.329 -16.988 1.00 86.06 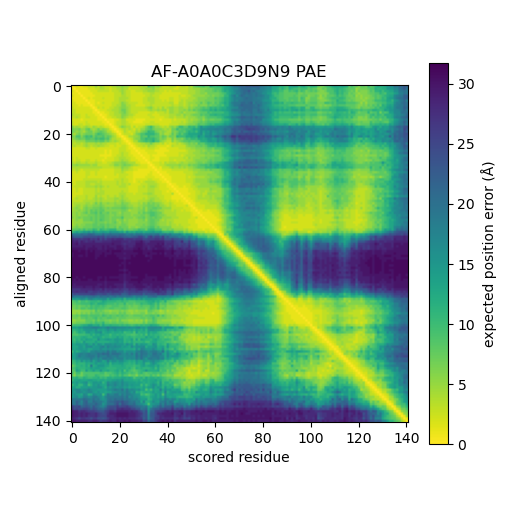90 GLY A C 1
ATOM 652 O O . GLY A 1 90 ? 19.967 -5.483 -17.105 1.00 86.06 90 GLY A O 1
ATOM 653 N N . SER A 1 91 ? 18.040 -6.022 -16.093 1.00 88.44 91 SER A N 1
ATOM 654 C CA . SER A 1 91 ? 18.641 -7.068 -15.255 1.00 88.44 91 SER A CA 1
ATOM 655 C C . SER A 1 91 ? 19.121 -8.262 -16.091 1.00 88.44 91 SER A C 1
ATOM 657 O O . SER A 1 91 ? 18.399 -8.760 -16.955 1.00 88.44 91 SER A O 1
ATOM 659 N N . ILE A 1 92 ? 20.314 -8.774 -15.769 1.00 88.50 92 ILE A N 1
ATOM 660 C CA . ILE A 1 92 ? 20.885 -9.999 -16.360 1.00 88.50 92 ILE A CA 1
ATOM 661 C C . ILE A 1 92 ? 20.050 -11.230 -15.979 1.00 88.50 92 ILE A C 1
ATOM 663 O O . ILE A 1 92 ? 19.979 -12.201 -16.731 1.00 88.50 92 ILE A O 1
ATOM 667 N N . ASN A 1 93 ? 19.400 -11.204 -14.810 1.00 90.50 93 ASN A N 1
ATOM 668 C CA . ASN A 1 93 ? 18.571 -12.310 -14.362 1.00 90.50 93 ASN A CA 1
ATOM 669 C C . ASN A 1 93 ? 17.189 -12.238 -15.045 1.00 90.50 93 ASN A C 1
ATOM 671 O O . ASN A 1 93 ? 16.424 -11.307 -14.770 1.00 90.50 93 ASN A O 1
ATOM 675 N N . PRO A 1 94 ? 16.818 -13.232 -15.875 1.00 87.19 94 PRO A N 1
ATOM 676 C CA . PRO A 1 94 ? 15.554 -13.214 -16.605 1.00 87.19 94 PRO A CA 1
ATOM 677 C C . PRO A 1 94 ? 14.333 -13.253 -15.678 1.00 87.19 94 PRO A C 1
ATOM 679 O O . PRO A 1 94 ? 13.305 -12.664 -16.006 1.00 87.19 94 PRO A O 1
ATOM 682 N N . PHE A 1 95 ? 14.440 -13.887 -14.505 1.00 89.25 95 PHE A N 1
ATOM 683 C CA . PHE A 1 95 ? 13.376 -13.874 -13.501 1.00 89.25 95 PHE A CA 1
ATOM 684 C C . PHE A 1 95 ? 13.151 -12.458 -12.963 1.00 89.25 95 PHE A C 1
ATOM 686 O O . PHE A 1 95 ? 12.020 -11.980 -12.951 1.00 89.25 95 PHE A O 1
ATOM 693 N N . VAL A 1 96 ? 14.227 -11.755 -12.593 1.00 89.62 96 VAL A N 1
ATOM 694 C CA . VAL A 1 96 ? 14.146 -10.374 -12.092 1.00 89.62 96 VAL A CA 1
ATOM 695 C C . VAL A 1 96 ? 13.597 -9.453 -13.179 1.00 89.62 96 VAL A C 1
ATOM 697 O O . VAL A 1 96 ? 12.632 -8.735 -12.937 1.00 89.62 96 VAL A O 1
ATOM 700 N N . LYS A 1 97 ? 14.118 -9.532 -14.406 1.00 88.19 97 LYS A N 1
ATOM 701 C CA . LYS A 1 97 ? 13.583 -8.768 -15.542 1.00 88.19 97 LYS A CA 1
ATOM 702 C C . LYS A 1 97 ? 12.090 -9.047 -15.769 1.00 88.19 97 LYS A C 1
ATOM 704 O O . LYS A 1 97 ? 11.324 -8.117 -16.020 1.00 88.19 97 LYS A O 1
ATOM 709 N N . GLY A 1 98 ? 11.662 -10.302 -15.614 1.00 87.75 98 GLY A N 1
ATOM 710 C CA . GLY A 1 98 ? 10.258 -10.712 -15.671 1.00 87.75 98 GLY A CA 1
ATOM 711 C C . GLY A 1 98 ? 9.383 -10.078 -14.584 1.00 87.75 98 GLY A C 1
ATOM 712 O O . GLY A 1 98 ? 8.281 -9.625 -14.891 1.00 87.75 98 GLY A O 1
ATOM 713 N N . LEU A 1 99 ? 9.876 -9.969 -13.344 1.00 89.31 99 LEU A N 1
ATOM 714 C CA . LEU A 1 99 ? 9.152 -9.308 -12.247 1.00 89.31 99 LEU A CA 1
ATOM 715 C C . LEU A 1 99 ? 8.888 -7.824 -12.541 1.00 89.31 99 LEU A C 1
ATOM 717 O O . LEU A 1 99 ? 7.766 -7.357 -12.349 1.00 89.31 99 LEU A O 1
ATOM 721 N N . PHE A 1 100 ? 9.894 -7.105 -13.051 1.00 87.75 100 PHE A N 1
ATOM 722 C CA . PHE A 1 100 ? 9.805 -5.663 -13.330 1.00 87.75 100 PHE A CA 1
ATOM 723 C C . PHE A 1 100 ? 9.180 -5.320 -14.693 1.00 87.75 100 PHE A C 1
ATOM 725 O O . PHE A 1 100 ? 8.858 -4.161 -14.949 1.00 87.75 100 PHE A O 1
ATOM 732 N N . SER A 1 101 ? 8.979 -6.317 -15.560 1.00 84.69 101 SER A N 1
ATOM 733 C CA . SER A 1 101 ? 8.246 -6.173 -16.831 1.00 84.69 101 SER A CA 1
ATOM 734 C C . SER A 1 101 ? 6.783 -6.626 -16.733 1.00 84.69 101 SER A C 1
ATOM 736 O O . SER A 1 101 ? 5.980 -6.325 -17.614 1.00 84.69 101 SER A O 1
ATOM 738 N N . GLY A 1 102 ? 6.435 -7.397 -15.699 1.00 81.12 102 GLY A N 1
ATOM 739 C CA . GLY A 1 102 ? 5.115 -7.998 -15.528 1.00 81.12 102 GLY A CA 1
ATOM 740 C C . GLY A 1 102 ? 4.070 -7.065 -14.907 1.00 81.12 102 GLY A C 1
ATOM 741 O O . GLY A 1 102 ? 4.360 -5.971 -14.438 1.00 81.12 102 GLY A O 1
ATOM 742 N N . LYS A 1 103 ? 2.825 -7.554 -14.815 1.00 77.94 103 LYS A N 1
ATOM 743 C CA . LYS A 1 103 ? 1.681 -6.839 -14.200 1.00 77.94 103 LYS A CA 1
ATOM 744 C C . LYS A 1 103 ? 1.777 -6.674 -12.675 1.00 77.94 103 LYS A C 1
ATOM 746 O O . LYS A 1 103 ? 0.843 -6.164 -12.062 1.00 77.94 103 LYS A O 1
ATOM 751 N N . ALA A 1 104 ? 2.859 -7.151 -12.061 1.00 78.25 104 ALA A N 1
ATOM 752 C CA . ALA A 1 104 ? 3.109 -6.989 -10.633 1.00 78.25 104 ALA A CA 1
ATOM 753 C C . ALA A 1 104 ? 3.378 -5.522 -10.269 1.00 78.25 104 ALA A C 1
ATOM 755 O O . ALA A 1 104 ? 3.122 -5.121 -9.140 1.00 78.25 104 ALA A O 1
ATOM 756 N N . ILE A 1 105 ? 3.843 -4.721 -11.230 1.00 84.44 105 ILE A N 1
ATOM 757 C CA . ILE A 1 105 ? 4.142 -3.305 -11.056 1.00 84.44 105 ILE A CA 1
ATOM 758 C C . ILE A 1 105 ? 3.288 -2.507 -12.043 1.00 84.44 105 ILE A C 1
ATOM 760 O O . ILE A 1 105 ? 3.255 -2.798 -13.238 1.00 84.44 105 ILE A O 1
ATOM 764 N N . THR A 1 106 ? 2.579 -1.496 -11.546 1.00 82.69 106 THR A N 1
ATOM 765 C CA . THR A 1 106 ? 1.808 -0.573 -12.383 1.00 82.69 106 THR A CA 1
ATOM 766 C C . THR A 1 106 ? 2.706 0.588 -12.779 1.00 82.69 106 THR A C 1
ATOM 768 O O . THR A 1 106 ? 3.215 1.308 -11.923 1.00 82.69 106 THR A O 1
ATOM 771 N N . THR A 1 107 ? 2.902 0.779 -14.080 1.00 83.25 107 THR A N 1
ATOM 772 C CA . THR A 1 107 ? 3.708 1.878 -14.620 1.00 83.25 107 THR A CA 1
ATOM 773 C C . THR A 1 107 ? 2.832 2.810 -15.446 1.00 83.25 107 THR A C 1
ATOM 775 O O . THR A 1 107 ? 2.124 2.345 -16.340 1.00 83.25 107 THR A O 1
ATOM 778 N N . GLN A 1 108 ? 2.898 4.114 -15.193 1.00 82.69 108 GLN A N 1
ATOM 779 C CA . GLN A 1 108 ? 2.274 5.130 -16.039 1.00 82.69 108 GLN A CA 1
ATOM 780 C C . GLN A 1 108 ? 3.335 5.768 -16.941 1.00 82.69 108 GLN A C 1
ATOM 782 O O . GLN A 1 108 ?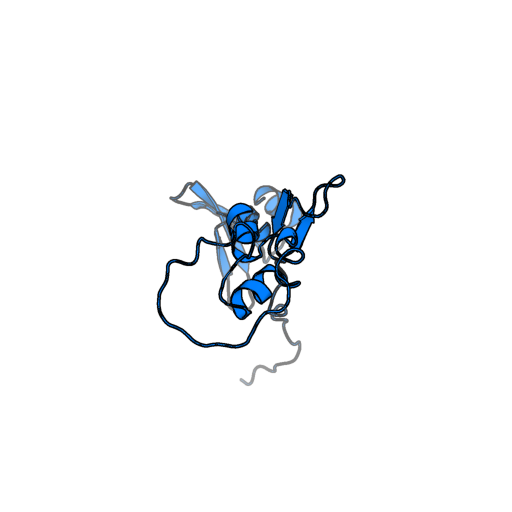 4.302 6.355 -16.449 1.00 82.69 108 GLN A O 1
ATOM 787 N N . ALA A 1 109 ? 3.157 5.647 -18.255 1.00 82.94 109 ALA A N 1
ATOM 788 C CA . ALA A 1 109 ? 4.052 6.233 -19.247 1.00 82.94 109 ALA A CA 1
ATOM 789 C C . ALA A 1 109 ? 3.666 7.678 -19.596 1.00 82.94 109 ALA A C 1
ATOM 791 O O . ALA A 1 109 ? 2.533 8.118 -19.374 1.00 82.94 109 ALA A O 1
ATOM 792 N N . HIS A 1 110 ? 4.615 8.422 -20.159 1.00 82.81 110 HIS A N 1
ATOM 793 C CA . HIS A 1 110 ? 4.365 9.760 -20.671 1.00 82.81 110 HIS A CA 1
ATOM 794 C C . HIS A 1 110 ? 3.449 9.718 -21.906 1.00 82.81 110 HIS A C 1
ATOM 796 O O . HIS A 1 110 ? 3.720 8.945 -22.821 1.00 82.81 110 HIS A O 1
ATOM 802 N N . PRO A 1 111 ? 2.427 10.595 -22.021 1.00 82.31 111 PRO A N 1
ATOM 803 C CA . PRO A 1 111 ? 1.519 10.591 -23.174 1.00 82.31 111 PRO A CA 1
ATOM 804 C C . PRO A 1 111 ? 2.198 10.783 -24.536 1.00 82.31 111 PRO A C 1
ATOM 806 O O . PRO A 1 111 ? 1.609 10.458 -25.559 1.00 82.31 111 PRO A O 1
ATOM 809 N N . LYS A 1 112 ? 3.414 11.346 -24.562 1.00 85.38 112 LYS A N 1
ATOM 810 C CA . LYS A 1 112 ? 4.195 11.562 -25.789 1.00 85.38 112 LYS A CA 1
ATOM 811 C C . LYS A 1 112 ? 5.320 10.540 -25.994 1.00 85.38 112 LYS A C 1
ATOM 813 O O . LYS A 1 112 ? 5.971 10.586 -27.032 1.00 85.38 112 LYS A O 1
ATOM 818 N N . SER A 1 113 ? 5.588 9.666 -25.022 1.00 77.19 113 SER A N 1
ATOM 819 C CA . SER A 1 113 ? 6.621 8.632 -25.130 1.00 77.19 113 SER A CA 1
ATOM 820 C C . SER A 1 113 ? 6.311 7.434 -24.232 1.00 77.19 113 SER A C 1
ATOM 822 O O . SER A 1 113 ? 6.388 7.513 -23.005 1.00 77.19 113 SER A O 1
ATOM 824 N N . GLU A 1 114 ? 5.999 6.302 -24.863 1.00 74.75 114 GLU A N 1
ATOM 825 C CA . GLU A 1 114 ? 5.584 5.069 -24.179 1.00 74.75 114 GLU A CA 1
ATOM 826 C C . GLU A 1 114 ? 6.713 4.435 -23.348 1.00 74.75 114 GLU A C 1
ATOM 828 O O . GLU A 1 114 ? 6.458 3.822 -22.313 1.00 74.75 114 GLU A O 1
ATOM 833 N N . ASP A 1 115 ? 7.973 4.659 -23.733 1.00 72.00 115 ASP A N 1
ATOM 834 C CA . ASP A 1 115 ? 9.139 4.133 -23.012 1.00 72.00 115 ASP A CA 1
ATOM 835 C C . ASP A 1 115 ? 9.482 4.920 -21.740 1.00 72.00 115 ASP A C 1
ATOM 837 O O . ASP A 1 115 ? 10.180 4.413 -20.857 1.00 72.00 115 ASP A O 1
ATOM 841 N N . ARG A 1 116 ? 8.992 6.160 -21.616 1.00 76.69 116 ARG A N 1
ATOM 842 C CA . ARG A 1 116 ? 9.323 7.040 -20.494 1.00 76.69 116 ARG A CA 1
ATOM 843 C C . ARG A 1 116 ? 8.292 6.889 -19.385 1.00 76.69 116 ARG A C 1
ATOM 845 O O . ARG A 1 116 ? 7.209 7.470 -19.437 1.00 76.69 116 ARG A O 1
ATOM 852 N N . ILE A 1 117 ? 8.662 6.144 -18.352 1.00 79.94 117 ILE A N 1
ATOM 853 C CA . ILE A 1 117 ? 7.836 5.948 -17.161 1.00 79.94 117 ILE A CA 1
ATOM 854 C C . ILE A 1 117 ? 7.896 7.205 -16.283 1.00 79.94 117 ILE A C 1
ATOM 856 O O . ILE A 1 117 ? 8.977 7.710 -15.991 1.00 79.94 117 ILE A O 1
ATOM 860 N N . ILE A 1 118 ? 6.735 7.714 -15.873 1.00 81.44 118 ILE A N 1
ATOM 861 C CA . ILE A 1 118 ? 6.606 8.885 -14.986 1.00 81.44 118 ILE A CA 1
ATOM 862 C C . ILE A 1 118 ? 6.248 8.455 -13.568 1.00 81.44 118 ILE A C 1
ATOM 864 O O . ILE A 1 118 ? 6.653 9.098 -12.606 1.00 81.44 118 ILE A O 1
ATOM 868 N N . VAL A 1 119 ? 5.471 7.382 -13.434 1.00 83.31 119 VAL A N 1
ATOM 869 C CA . VAL A 1 119 ? 5.008 6.889 -12.138 1.00 83.31 119 VAL A CA 1
ATOM 870 C C . VAL A 1 119 ? 5.123 5.379 -12.116 1.00 83.31 119 VAL A C 1
ATOM 872 O O . VAL A 1 119 ? 4.730 4.706 -13.073 1.00 83.31 119 VAL A O 1
ATOM 875 N N . VAL A 1 120 ? 5.642 4.860 -11.009 1.00 85.69 120 VAL A N 1
ATOM 876 C CA . VAL A 1 120 ? 5.661 3.435 -10.710 1.00 85.69 120 VAL A CA 1
ATOM 877 C C . VAL A 1 120 ? 5.000 3.220 -9.362 1.00 85.69 120 VAL A C 1
ATOM 879 O O . VAL A 1 120 ? 5.355 3.859 -8.372 1.00 85.69 120 VAL A O 1
ATOM 882 N N . GLN A 1 121 ? 4.047 2.299 -9.337 1.00 87.94 121 GLN A N 1
ATOM 883 C CA . GLN A 1 121 ? 3.280 1.973 -8.152 1.00 87.94 121 GLN A CA 1
ATOM 884 C C . GLN A 1 121 ? 3.036 0.471 -8.084 1.00 87.94 121 GLN A C 1
ATOM 886 O O . GLN A 1 121 ? 2.678 -0.156 -9.089 1.00 87.94 121 GLN A O 1
ATOM 891 N N . GLN A 1 122 ? 3.190 -0.117 -6.904 1.00 85.62 122 GLN A N 1
ATOM 892 C CA . GLN A 1 122 ? 2.750 -1.486 -6.684 1.00 85.62 122 GLN A CA 1
ATOM 893 C C . GLN A 1 122 ? 1.242 -1.496 -6.349 1.00 85.62 122 GLN A C 1
ATOM 895 O O . GLN A 1 122 ? 0.754 -0.670 -5.579 1.00 85.62 122 GLN A O 1
ATOM 900 N N . PRO A 1 123 ? 0.441 -2.386 -6.965 1.00 80.62 123 PRO A N 1
ATOM 901 C CA . PRO A 1 123 ? -0.984 -2.460 -6.685 1.00 80.62 123 PRO A CA 1
ATOM 902 C C . PRO A 1 123 ? -1.233 -2.996 -5.269 1.00 80.62 123 PRO A C 1
ATOM 904 O O . PRO A 1 123 ? -1.120 -4.195 -5.013 1.00 80.62 123 PRO A O 1
ATOM 907 N N . VAL A 1 124 ? -1.661 -2.117 -4.364 1.00 77.00 124 VAL A N 1
ATOM 908 C CA . VAL A 1 124 ? -2.017 -2.466 -2.981 1.00 77.00 124 VAL A CA 1
ATOM 909 C C . VAL A 1 124 ? -3.437 -3.031 -2.936 1.00 77.00 124 VAL A C 1
ATOM 911 O O . VAL A 1 124 ? -4.414 -2.340 -2.646 1.00 77.00 124 VAL A O 1
ATOM 914 N N . LYS A 1 125 ? -3.585 -4.311 -3.283 1.00 77.75 125 LYS A N 1
ATOM 915 C CA . LYS A 1 125 ? -4.824 -5.058 -3.028 1.00 77.75 125 LYS A CA 1
ATOM 916 C C . LYS A 1 125 ? -4.645 -5.886 -1.759 1.00 77.75 125 LYS A C 1
ATOM 918 O O . LYS A 1 125 ? -3.596 -6.510 -1.608 1.00 77.75 125 LYS A O 1
ATOM 923 N N . PRO A 1 126 ? -5.647 -5.950 -0.865 1.00 73.81 126 PRO A N 1
ATOM 924 C CA . PRO A 1 126 ? -5.598 -6.867 0.264 1.00 73.81 126 PRO A CA 1
ATOM 925 C C . PRO A 1 126 ? -5.353 -8.290 -0.249 1.00 73.81 126 PRO A C 1
ATOM 927 O O . PRO A 1 126 ? -6.174 -8.837 -0.983 1.00 73.81 126 PRO A O 1
ATOM 930 N N . MET A 1 127 ? -4.212 -8.881 0.113 1.00 75.69 127 MET A N 1
ATOM 931 C CA . MET A 1 127 ? -3.866 -10.252 -0.289 1.00 75.69 127 MET A CA 1
ATOM 932 C C . MET A 1 127 ? -4.743 -11.296 0.409 1.00 75.69 127 MET A C 1
ATOM 934 O O . MET A 1 127 ? -4.815 -12.442 -0.024 1.00 75.69 127 MET A O 1
ATOM 938 N N . HIS A 1 128 ? -5.414 -10.893 1.489 1.00 75.25 128 HIS A N 1
ATOM 939 C CA . HIS A 1 128 ? -6.314 -11.729 2.258 1.00 75.25 128 HIS A CA 1
ATOM 940 C C . HIS A 1 128 ? -7.685 -11.059 2.368 1.00 75.25 128 HIS A C 1
ATOM 942 O O . HIS A 1 128 ? -7.787 -9.847 2.577 1.00 75.25 128 HIS A O 1
ATOM 948 N N . ALA A 1 129 ? -8.747 -11.856 2.253 1.00 69.56 129 ALA A N 1
ATOM 949 C CA . ALA A 1 129 ? -10.098 -11.379 2.504 1.00 69.56 129 ALA A CA 1
ATOM 950 C C . ALA A 1 129 ? -10.234 -10.940 3.976 1.00 69.56 129 ALA A C 1
ATOM 952 O O . ALA A 1 129 ? -9.638 -11.561 4.862 1.00 69.56 129 ALA A O 1
ATOM 953 N N . PRO A 1 130 ? -11.009 -9.889 4.280 1.00 68.38 130 PRO A N 1
ATOM 954 C CA . PRO A 1 130 ? -11.255 -9.509 5.663 1.00 68.38 130 PRO A CA 1
ATOM 955 C C . PRO A 1 130 ? -11.852 -10.694 6.433 1.00 68.38 130 PRO A C 1
ATOM 957 O O . PRO A 1 130 ? -12.754 -11.375 5.943 1.00 68.38 130 PRO A O 1
ATOM 960 N N . SER A 1 131 ? -11.348 -10.945 7.643 1.00 68.00 131 SER A N 1
ATOM 961 C CA . SER A 1 131 ? -11.924 -11.961 8.525 1.00 68.00 131 SER A CA 1
ATOM 962 C C . SER A 1 131 ? -13.347 -11.538 8.894 1.00 68.00 131 SER A C 1
ATOM 964 O O . SER A 1 131 ? -13.551 -10.515 9.552 1.00 68.00 131 SER A O 1
ATOM 966 N N . THR A 1 132 ? -14.343 -12.285 8.418 1.00 71.25 132 THR A N 1
ATOM 967 C CA . THR A 1 132 ? -15.757 -12.008 8.687 1.00 71.25 132 THR A CA 1
ATOM 968 C C . THR A 1 132 ? -16.280 -12.925 9.787 1.00 71.25 132 THR A C 1
ATOM 970 O O . THR A 1 132 ? -15.945 -14.108 9.880 1.00 71.25 132 THR A O 1
ATOM 973 N N . ARG A 1 133 ? -17.123 -12.369 10.664 1.00 67.38 133 ARG A N 1
ATOM 974 C CA . ARG A 1 133 ? -17.806 -13.144 11.701 1.00 67.38 133 ARG A CA 1
ATOM 975 C C . ARG A 1 133 ? -18.815 -14.082 11.046 1.00 67.38 133 ARG A C 1
ATOM 977 O O . ARG A 1 133 ? -19.828 -13.628 10.517 1.00 67.38 133 ARG A O 1
ATOM 984 N N . HIS A 1 134 ? -18.608 -15.383 11.200 1.00 72.00 134 HIS A N 1
ATOM 985 C CA . HIS A 1 134 ? -19.628 -16.373 10.886 1.00 72.00 134 HIS A CA 1
ATOM 986 C C . HIS A 1 134 ? -20.713 -16.303 11.972 1.00 72.00 134 HIS A C 1
ATOM 988 O O . HIS A 1 134 ? -20.464 -16.573 13.150 1.00 72.00 134 HIS A O 1
ATOM 994 N N . LYS A 1 135 ? -21.929 -15.872 11.613 1.00 66.81 135 LYS A N 1
ATOM 995 C CA . LYS A 1 135 ? -23.101 -16.013 12.491 1.00 66.81 135 LYS A CA 1
ATOM 996 C C . LYS A 1 135 ? -23.395 -17.514 12.609 1.00 66.81 135 LYS A C 1
ATOM 998 O O . LYS A 1 135 ? -23.999 -18.064 11.701 1.00 66.81 135 LYS A O 1
ATOM 1003 N N . GLY A 1 136 ? -22.965 -18.169 13.690 1.00 62.44 136 GLY A N 1
ATOM 1004 C CA . GLY A 1 136 ? -23.375 -19.557 13.944 1.00 62.44 136 GLY A CA 1
ATOM 1005 C C . GLY A 1 136 ? -22.466 -20.437 14.798 1.00 62.44 136 GLY A C 1
ATOM 1006 O O . GLY A 1 136 ? -22.910 -21.518 15.164 1.00 62.44 136 GLY A O 1
ATOM 1007 N N . THR A 1 137 ? -21.242 -20.032 15.157 1.00 56.78 137 THR A N 1
ATOM 1008 C CA . THR A 1 137 ? -20.418 -20.875 16.041 1.00 56.78 137 THR A CA 1
ATOM 1009 C C . THR A 1 137 ? -21.008 -20.856 17.448 1.00 56.78 137 THR A C 1
ATOM 1011 O O . THR A 1 137 ? -20.837 -19.896 18.204 1.00 56.78 137 THR A O 1
ATOM 1014 N N . MET A 1 138 ? -21.784 -21.896 17.751 1.00 55.41 138 MET A N 1
ATOM 1015 C CA . MET A 1 138 ? -22.355 -22.154 19.063 1.00 55.41 138 MET A CA 1
ATOM 1016 C C . MET A 1 138 ? -21.242 -22.129 20.109 1.00 55.41 138 MET A C 1
ATOM 1018 O O . MET A 1 138 ? -20.207 -22.775 19.952 1.00 55.41 138 MET A O 1
ATOM 1022 N N . ARG A 1 139 ? -21.456 -21.357 21.176 1.00 58.16 139 ARG A N 1
ATOM 1023 C CA . ARG A 1 139 ? -20.650 -21.462 22.390 1.00 58.16 139 ARG A CA 1
ATOM 1024 C C . ARG A 1 139 ? -21.040 -22.788 23.032 1.00 58.16 139 ARG A C 1
ATOM 1026 O O . ARG A 1 139 ? -22.137 -22.886 23.573 1.00 58.16 139 ARG A O 1
ATOM 1033 N N . HIS A 1 140 ? -20.194 -23.804 22.914 1.00 54.72 140 HIS A N 1
ATOM 1034 C CA . HIS A 1 140 ? -20.303 -24.941 23.814 1.00 54.72 140 HIS A CA 1
ATOM 1035 C C . HIS A 1 140 ? -19.888 -24.446 25.203 1.00 54.72 140 HI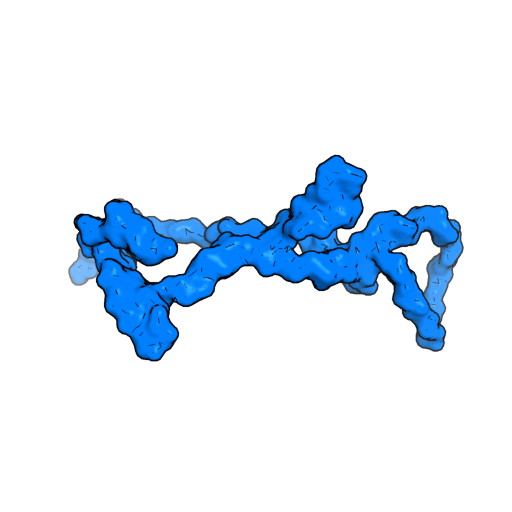S A C 1
ATOM 1037 O O . HIS A 1 140 ? -18.809 -23.868 25.351 1.00 54.72 140 HIS A O 1
ATOM 1043 N N . MET A 1 141 ? -20.839 -24.540 26.138 1.00 56.16 141 MET A N 1
ATOM 1044 C CA . MET A 1 141 ? -20.649 -24.307 27.572 1.00 56.16 141 MET A CA 1
ATOM 1045 C C . MET A 1 141 ? -19.695 -25.341 28.158 1.00 56.16 141 MET A C 1
ATOM 1047 O O . MET A 1 141 ? -19.701 -26.484 27.646 1.00 56.16 141 MET A O 1
#

Radius of gyration: 24.72 Å; Cα contacts (8 Å, |Δi|>4): 158; chains: 1; bounding box: 59×39×63 Å

Solvent-accessible surface area (backbone atoms only — not comparable to full-atom values): 9080 Å² total; per-residue (Å²): 110,70,67,59,47,43,75,75,38,56,87,37,95,47,39,44,81,47,64,66,48,98,85,72,41,48,28,36,34,40,54,47,98,93,42,75,45,80,43,73,54,68,62,50,66,57,66,66,52,34,69,50,68,56,65,61,46,49,50,32,34,29,47,84,83,67,76,82,80,77,74,95,74,76,91,76,91,77,85,90,69,90,72,72,74,62,86,39,61,31,39,88,49,66,67,60,21,46,54,59,67,33,88,68,48,47,70,43,52,39,98,91,38,78,87,45,70,77,45,36,30,45,78,82,61,80,92,60,80,80,90,70,86,73,90,73,81,73,81,81,128

Foldseek 3Di:
DLVVCCVPCVVPPQKHWADQDPVRFTWIWGQDPVGIDIDTPPCVVVVQFQWDDPVLLQQQQFFPPLPPPDDDDDDDDDDDDDDPPSRRPHDPDVVSNCCSVDPQKDFDADPVDRRHTDTIHGDDDPPDDPDDDDPPDDPDD

Organism: NCBI:txid1036808

Nearest PDB structures (foldseek):
  3g65-assembly1_C  TM=4.842E-01  e=4.191E+00  Homo sapiens
  5wbf-assembly3_C  TM=3.664E-01  e=5.412E+00  Helicobacter pylori 26695
  8a43-assembly1_B  TM=4.899E-01  e=6.555E+00  Homo sapiens
  7aoe-assembly1_B  TM=1.972E-01  e=2.856E+00  Schizosaccharomyces pombe 972h-

Mean predicted aligned error: 12.88 Å

pLDDT: mean 77.35, std 17.5, range [32.69, 95.12]

Secondary structure (DSSP, 8-state):
-HHHHHHHHTT-TTEEEEEE-TTSPEEEEEEETTEEEEEE-TTHHHHHHTB--HHHHHHHH--GGGGSS-----------------TT---SSHHHHHHHHSTTSEEEEETTEEEEEEEEE-----SS------TT-----

InterPro domains:
  IPR027417 P-loop containing nucleoside triphosphate hydrolase [SSF52540] (3-66)

Sequence (141 aa):
MTEAFGKRWGNHSSFKLGAMDQSGFVTFMVNHFNGPVTYLSEGFLECNLDVLNLDFVALLRGTSTASTTASPSAAGAGLGTGTDAIEGAGSINPFVKGLFSGKAITTQAHPKSEDRIIVVQQPVKPMHAPSTRHKGTMRHM